Protein AF-A0A4E0RHE1-F1 (afdb_monomer_lite)

Structure (mmCIF, N/CA/C/O backbone):
data_AF-A0A4E0RHE1-F1
#
_entry.id   AF-A0A4E0RHE1-F1
#
loop_
_atom_site.group_PDB
_atom_site.id
_atom_site.type_symbol
_atom_site.label_atom_id
_atom_site.label_alt_id
_atom_site.label_comp_id
_atom_site.label_asym_id
_atom_site.label_entity_id
_atom_site.label_seq_id
_atom_site.pdbx_PDB_ins_code
_atom_site.Cartn_x
_atom_site.Cartn_y
_atom_site.Cartn_z
_atom_site.occupancy
_atom_site.B_iso_or_equiv
_atom_site.auth_seq_id
_atom_site.auth_comp_id
_atom_site.auth_asym_id
_atom_site.auth_atom_id
_atom_site.pdbx_PDB_model_num
ATOM 1 N N . MET A 1 1 ? 17.643 1.487 -19.514 1.00 51.91 1 MET A N 1
ATOM 2 C CA . MET A 1 1 ? 16.374 1.274 -20.250 1.00 51.91 1 MET A CA 1
ATOM 3 C C . MET A 1 1 ? 15.171 1.160 -19.308 1.00 51.91 1 MET A C 1
ATOM 5 O O . MET A 1 1 ? 14.133 1.689 -19.663 1.00 51.91 1 MET A O 1
ATOM 9 N N . SER A 1 2 ? 15.321 0.620 -18.090 1.00 62.50 2 SER A N 1
ATOM 10 C CA . SER A 1 2 ? 14.235 0.462 -17.097 1.00 62.50 2 SER A CA 1
ATOM 11 C C . SER A 1 2 ? 13.562 1.754 -16.595 1.00 62.50 2 SER A C 1
ATOM 13 O O . SER A 1 2 ? 12.402 1.721 -16.200 1.00 62.50 2 SER A O 1
ATOM 15 N N . GLY A 1 3 ? 14.263 2.896 -16.598 1.00 70.69 3 GLY A N 1
ATOM 16 C CA . GLY A 1 3 ? 13.738 4.149 -16.034 1.00 70.69 3 GLY A CA 1
ATOM 17 C C . GLY A 1 3 ? 12.527 4.731 -16.777 1.00 70.69 3 GLY A C 1
ATOM 18 O O . GLY A 1 3 ? 11.593 5.199 -16.135 1.00 70.69 3 GLY A O 1
ATOM 19 N N . PHE A 1 4 ? 12.512 4.666 -18.114 1.00 84.69 4 PHE A N 1
ATOM 20 C CA . PHE A 1 4 ? 11.391 5.178 -18.916 1.00 84.69 4 PHE A CA 1
ATOM 21 C C . PHE A 1 4 ? 10.159 4.271 -18.825 1.00 84.69 4 PHE A C 1
ATOM 23 O O . PHE A 1 4 ? 9.050 4.764 -18.669 1.00 84.69 4 PHE A O 1
ATOM 30 N N . GLU A 1 5 ? 10.355 2.950 -18.807 1.00 91.56 5 GLU A N 1
ATOM 31 C CA . GLU A 1 5 ? 9.254 1.989 -18.669 1.00 91.56 5 GLU A CA 1
ATOM 32 C C . GLU A 1 5 ? 8.533 2.133 -17.322 1.00 91.56 5 GLU A C 1
ATOM 34 O O . GLU A 1 5 ? 7.310 2.025 -17.249 1.00 91.56 5 GLU A O 1
ATOM 39 N N . PHE A 1 6 ? 9.271 2.418 -16.245 1.00 93.69 6 PHE A N 1
ATOM 40 C CA . PHE A 1 6 ? 8.656 2.677 -14.945 1.00 93.69 6 PHE A CA 1
ATOM 41 C C . PHE A 1 6 ? 7.797 3.949 -14.964 1.00 93.69 6 PHE A C 1
ATOM 43 O O . PHE A 1 6 ? 6.694 3.955 -14.417 1.00 93.69 6 PHE A O 1
ATOM 50 N N . ILE A 1 7 ? 8.271 5.012 -15.622 1.00 93.81 7 ILE A N 1
ATOM 51 C CA . ILE A 1 7 ? 7.505 6.255 -15.791 1.00 93.81 7 ILE A CA 1
ATOM 52 C C . ILE A 1 7 ? 6.220 5.986 -16.583 1.00 93.81 7 ILE A C 1
ATOM 54 O O . ILE A 1 7 ? 5.151 6.412 -16.149 1.00 93.81 7 ILE A O 1
ATOM 58 N N . ASP A 1 8 ? 6.292 5.225 -17.678 1.00 94.75 8 ASP A N 1
ATOM 59 C CA . ASP A 1 8 ? 5.118 4.851 -18.478 1.00 94.75 8 ASP A CA 1
ATOM 60 C C . ASP A 1 8 ? 4.094 4.060 -17.648 1.00 94.75 8 ASP A C 1
ATOM 62 O O . ASP A 1 8 ? 2.887 4.318 -17.705 1.00 94.75 8 ASP A O 1
ATOM 66 N N . ALA A 1 9 ? 4.566 3.114 -16.829 1.00 96.81 9 ALA A N 1
ATOM 67 C CA . ALA A 1 9 ? 3.713 2.359 -15.917 1.00 96.81 9 ALA A CA 1
ATOM 68 C C . ALA A 1 9 ? 3.046 3.264 -14.872 1.00 96.81 9 ALA A C 1
ATOM 70 O O . ALA A 1 9 ? 1.848 3.131 -14.611 1.00 96.81 9 ALA A O 1
ATOM 71 N N . PHE A 1 10 ? 3.802 4.196 -14.290 1.00 95.50 10 PHE A N 1
ATOM 72 C CA . PHE A 1 10 ? 3.289 5.132 -13.296 1.00 95.50 10 PHE A CA 1
ATOM 73 C C . PHE A 1 10 ? 2.240 6.077 -13.891 1.00 95.50 10 PHE A C 1
ATOM 75 O O . PHE A 1 10 ? 1.174 6.258 -13.306 1.00 95.50 10 PHE A O 1
ATOM 82 N N . GLN A 1 11 ? 2.476 6.610 -15.091 1.00 96.44 11 GLN A N 1
ATOM 83 C CA . GLN A 1 11 ? 1.497 7.432 -15.805 1.00 96.44 11 GLN A CA 1
ATOM 84 C C . GLN A 1 11 ? 0.216 6.650 -16.114 1.00 96.44 11 GLN A C 1
ATOM 86 O O . GLN A 1 11 ? -0.886 7.144 -15.872 1.00 96.44 11 GLN A O 1
ATOM 91 N N . ALA A 1 12 ? 0.339 5.407 -16.588 1.00 97.44 12 ALA A N 1
ATOM 92 C CA . ALA A 1 12 ? -0.814 4.542 -16.817 1.00 97.44 12 ALA A CA 1
ATOM 93 C C . ALA A 1 12 ? -1.602 4.282 -15.521 1.00 97.44 12 ALA A C 1
ATOM 95 O O . ALA A 1 12 ? -2.833 4.308 -15.547 1.00 97.44 12 ALA A O 1
ATOM 96 N N . TYR A 1 13 ? -0.919 4.088 -14.388 1.00 97.19 13 TYR A N 1
ATOM 97 C CA . TYR A 1 13 ? -1.545 3.973 -13.068 1.00 97.19 13 TYR A CA 1
ATOM 98 C C . TYR A 1 13 ? -2.319 5.242 -12.681 1.00 97.19 13 TYR A C 1
ATOM 100 O O . TYR A 1 13 ? -3.486 5.134 -12.302 1.00 97.19 13 TYR A O 1
ATOM 108 N N . LEU A 1 14 ? -1.721 6.429 -12.831 1.00 95.19 14 LEU A N 1
ATOM 109 C CA . LEU A 1 14 ? -2.376 7.707 -12.516 1.00 95.19 14 LEU A CA 1
ATOM 110 C C . LEU A 1 14 ? -3.637 7.947 -13.358 1.00 95.19 14 LEU A C 1
ATOM 112 O O . LEU A 1 14 ? -4.612 8.509 -12.865 1.00 95.19 14 LEU A O 1
ATOM 116 N N . LEU A 1 15 ? -3.645 7.481 -14.609 1.00 96.88 15 LEU A N 1
ATOM 117 C CA . LEU A 1 15 ? -4.798 7.561 -15.513 1.00 96.88 15 LEU A CA 1
ATOM 118 C C . LEU A 1 15 ? -5.846 6.456 -15.278 1.00 96.88 15 LEU A C 1
ATOM 120 O O . LEU A 1 15 ? -6.823 6.367 -16.020 1.00 96.88 15 LEU A O 1
ATOM 124 N N . GLY A 1 16 ? -5.648 5.581 -14.289 1.00 96.06 16 GLY A N 1
ATOM 125 C CA . GLY A 1 16 ? -6.543 4.456 -14.008 1.00 96.06 16 GLY A CA 1
ATOM 126 C C . GLY A 1 16 ? -6.416 3.285 -14.990 1.00 96.06 16 GLY A C 1
ATOM 127 O O . GLY A 1 16 ? -7.179 2.321 -14.913 1.00 96.06 16 GLY A O 1
ATOM 128 N N . ASN A 1 17 ? -5.439 3.313 -15.902 1.00 97.69 17 ASN A N 1
ATOM 129 C CA . ASN A 1 17 ? -5.165 2.223 -16.837 1.00 97.69 17 ASN A CA 1
ATOM 130 C C . ASN A 1 17 ? -4.301 1.128 -16.190 1.00 97.69 17 ASN A C 1
ATOM 132 O O . ASN A 1 17 ? -3.169 0.843 -16.589 1.00 97.69 17 ASN A O 1
ATOM 136 N N . PHE A 1 18 ? -4.866 0.494 -15.168 1.00 97.75 18 PHE A N 1
ATOM 137 C CA . PHE A 1 18 ? -4.178 -0.460 -14.303 1.00 97.75 18 PHE A CA 1
ATOM 138 C C . PHE A 1 18 ? -3.648 -1.698 -15.034 1.00 97.75 18 PHE A C 1
ATOM 140 O O . PHE A 1 18 ? -2.562 -2.179 -14.728 1.00 97.75 18 PHE A O 1
ATOM 147 N N . GLN A 1 19 ? -4.400 -2.223 -16.005 1.00 96.69 19 GLN A N 1
ATOM 148 C CA . GLN A 1 19 ? -3.985 -3.422 -16.741 1.00 96.69 19 GLN A CA 1
ATOM 149 C C . GLN A 1 19 ? -2.779 -3.143 -17.639 1.00 96.69 19 GLN A C 1
ATOM 151 O O . GLN A 1 19 ? -1.870 -3.967 -17.720 1.00 96.69 19 GLN A O 1
ATOM 156 N N . SER A 1 20 ? -2.742 -1.977 -18.287 1.00 96.69 20 SER A N 1
ATOM 157 C CA . SER A 1 20 ? -1.564 -1.557 -19.047 1.00 96.69 20 SER A CA 1
ATOM 158 C C . SER A 1 20 ? -0.372 -1.304 -18.132 1.00 96.69 20 SER A C 1
ATOM 160 O O . SER A 1 20 ? 0.716 -1.779 -18.441 1.00 96.69 20 SER A O 1
ATOM 162 N N . ALA A 1 21 ? -0.577 -0.640 -16.989 1.00 97.75 21 ALA A N 1
ATOM 163 C CA . ALA A 1 21 ? 0.485 -0.403 -16.012 1.00 97.75 21 ALA A CA 1
ATOM 164 C C . ALA A 1 21 ? 1.141 -1.718 -15.554 1.00 97.75 21 ALA A C 1
ATOM 166 O O . ALA A 1 21 ? 2.355 -1.867 -15.669 1.00 97.75 21 ALA A O 1
ATOM 167 N N . LEU A 1 22 ? 0.345 -2.716 -15.145 1.00 97.62 22 LEU A N 1
ATOM 168 C CA . LEU A 1 22 ? 0.854 -4.033 -14.734 1.00 97.62 22 LEU A CA 1
ATOM 169 C C . LEU A 1 22 ? 1.639 -4.732 -15.848 1.00 97.62 22 LEU A C 1
ATOM 171 O O . LEU A 1 22 ? 2.713 -5.270 -15.596 1.00 97.62 22 LEU A O 1
ATOM 175 N N . LYS A 1 23 ? 1.141 -4.695 -17.092 1.00 96.94 23 LYS A N 1
ATOM 176 C CA . LYS A 1 23 ? 1.855 -5.274 -18.241 1.00 96.94 23 LYS A CA 1
ATOM 177 C C . LYS A 1 23 ? 3.211 -4.616 -18.464 1.00 96.94 23 LYS A C 1
ATOM 179 O O . LYS A 1 23 ? 4.161 -5.302 -18.827 1.00 96.94 23 LYS A O 1
ATOM 184 N N . VAL A 1 24 ? 3.307 -3.298 -18.287 1.00 96.25 24 VAL A N 1
ATOM 185 C CA . VAL A 1 24 ? 4.586 -2.592 -18.395 1.00 96.25 24 VAL A CA 1
ATOM 186 C C . VAL A 1 24 ? 5.516 -3.041 -17.269 1.00 96.25 24 VAL A C 1
ATOM 188 O O . VAL A 1 24 ? 6.614 -3.496 -17.571 1.00 96.25 24 VAL A O 1
ATOM 191 N N . LEU A 1 25 ? 5.056 -3.030 -16.014 1.00 96.31 25 LEU A N 1
ATOM 192 C CA . LEU A 1 25 ? 5.854 -3.435 -14.848 1.00 96.31 25 LEU A CA 1
ATOM 193 C C . LEU A 1 25 ? 6.405 -4.860 -14.962 1.00 96.31 25 LEU A C 1
ATOM 195 O O . LEU A 1 25 ? 7.591 -5.075 -14.740 1.00 96.31 25 LEU A O 1
ATOM 199 N N . GLN A 1 26 ? 5.586 -5.818 -15.400 1.00 93.88 26 GLN A N 1
ATOM 200 C CA . GLN A 1 26 ? 5.990 -7.220 -15.575 1.00 93.88 26 GLN A CA 1
ATOM 201 C C . GLN A 1 26 ? 7.084 -7.426 -16.637 1.00 93.88 26 GLN A C 1
ATOM 203 O O . GLN A 1 26 ? 7.766 -8.456 -16.632 1.00 93.88 26 GLN A O 1
ATOM 208 N N . ARG A 1 27 ? 7.250 -6.478 -17.570 1.00 93.12 27 ARG A N 1
ATOM 209 C CA . ARG A 1 27 ? 8.309 -6.522 -18.589 1.00 93.12 27 ARG A CA 1
ATOM 210 C C . ARG A 1 27 ? 9.632 -5.965 -18.084 1.00 93.12 27 ARG A C 1
ATOM 212 O O . ARG A 1 27 ? 10.671 -6.367 -18.607 1.00 93.12 27 ARG A O 1
ATOM 219 N N . ILE A 1 28 ? 9.610 -5.096 -17.074 1.00 92.25 28 ILE A N 1
ATOM 220 C CA . ILE A 1 28 ? 10.827 -4.499 -16.531 1.00 92.25 28 ILE A CA 1
ATOM 221 C C . ILE A 1 28 ? 11.620 -5.597 -15.819 1.00 92.25 28 ILE A C 1
ATOM 223 O O . ILE A 1 28 ? 11.200 -6.154 -14.807 1.00 92.25 28 ILE A O 1
ATOM 227 N N . ARG A 1 29 ? 12.796 -5.919 -16.357 1.00 88.06 29 ARG A N 1
ATOM 228 C CA . ARG A 1 29 ? 13.764 -6.815 -15.719 1.00 88.06 29 ARG A CA 1
ATOM 229 C C . ARG A 1 29 ? 14.921 -5.973 -15.207 1.00 88.06 29 ARG A C 1
ATOM 231 O O . ARG A 1 29 ? 15.624 -5.349 -15.996 1.00 88.06 29 ARG A O 1
ATOM 238 N N . SER A 1 30 ? 15.111 -5.952 -13.891 1.00 86.25 30 SER A N 1
ATOM 239 C CA . SER A 1 30 ? 16.230 -5.260 -13.253 1.00 86.25 30 SER A CA 1
ATOM 240 C C . SER A 1 30 ? 16.915 -6.183 -12.246 1.00 86.25 30 SER A C 1
ATOM 242 O O . SER A 1 30 ? 16.213 -6.828 -11.464 1.00 86.25 30 SER A O 1
ATOM 244 N N . PRO A 1 31 ? 18.256 -6.270 -12.241 1.00 85.19 31 PRO A N 1
ATOM 245 C CA . PRO A 1 31 ? 18.993 -6.958 -11.185 1.00 85.19 31 PRO A CA 1
ATOM 246 C C . PRO A 1 31 ? 19.089 -6.122 -9.897 1.00 85.19 31 PRO A C 1
ATOM 248 O O . PRO A 1 31 ? 19.445 -6.667 -8.861 1.00 85.19 31 PRO A O 1
ATOM 251 N N . ASP A 1 32 ? 18.782 -4.822 -9.956 1.00 91.56 32 ASP A N 1
ATOM 252 C CA . ASP A 1 32 ? 18.845 -3.905 -8.817 1.00 91.56 32 ASP A CA 1
ATOM 253 C C . ASP A 1 32 ? 17.620 -4.055 -7.901 1.00 91.56 32 ASP A C 1
ATOM 255 O O . ASP A 1 32 ? 16.481 -3.853 -8.333 1.00 91.56 32 ASP A O 1
ATOM 259 N N . GLU A 1 33 ? 17.870 -4.378 -6.631 1.00 91.75 33 GLU A N 1
ATOM 260 C CA . GLU A 1 33 ? 16.835 -4.600 -5.614 1.00 91.75 33 GLU A CA 1
ATOM 261 C C . GLU A 1 33 ? 15.999 -3.342 -5.345 1.00 91.75 33 GLU A C 1
ATOM 263 O O . GLU A 1 33 ? 14.785 -3.439 -5.191 1.00 91.75 33 GLU A O 1
ATOM 268 N N . ASN A 1 34 ? 16.594 -2.145 -5.402 1.00 90.94 34 ASN A N 1
ATOM 269 C CA . ASN A 1 34 ? 15.844 -0.897 -5.221 1.00 90.94 34 ASN A CA 1
ATOM 270 C C . ASN A 1 34 ? 14.813 -0.682 -6.339 1.00 90.94 34 ASN A C 1
ATOM 272 O O . ASN A 1 34 ? 13.702 -0.205 -6.107 1.00 90.94 34 ASN A O 1
ATOM 276 N N . THR A 1 35 ? 15.168 -1.036 -7.573 1.00 91.06 35 THR A N 1
ATOM 277 C CA . THR A 1 35 ? 14.256 -0.980 -8.718 1.00 91.06 35 THR A CA 1
ATOM 278 C C . THR A 1 35 ? 13.135 -2.005 -8.580 1.00 91.06 35 THR A C 1
ATOM 280 O O . THR A 1 35 ? 11.984 -1.663 -8.841 1.00 91.06 35 THR A O 1
ATOM 283 N N . LYS A 1 36 ? 13.442 -3.238 -8.153 1.00 92.94 36 LYS A N 1
ATOM 284 C CA . LYS A 1 36 ? 12.418 -4.265 -7.889 1.00 92.94 36 LYS A CA 1
ATOM 285 C C . LYS A 1 36 ? 11.449 -3.809 -6.807 1.00 92.94 36 LYS A C 1
ATOM 287 O O . LYS A 1 36 ? 10.247 -3.823 -7.030 1.00 92.94 36 LYS A O 1
ATOM 292 N N . PHE A 1 37 ? 11.976 -3.267 -5.716 1.00 93.75 37 PHE A N 1
ATOM 293 C CA . PHE A 1 37 ? 11.172 -2.721 -4.634 1.00 93.75 37 PHE A CA 1
ATOM 294 C C . PHE A 1 37 ? 10.199 -1.632 -5.119 1.00 93.75 37 PHE A C 1
ATOM 296 O O . PHE A 1 37 ? 9.007 -1.682 -4.822 1.00 93.75 37 PHE A O 1
ATOM 303 N N . LYS A 1 38 ? 10.657 -0.686 -5.952 1.00 93.25 38 LYS A N 1
ATOM 304 C CA . LYS A 1 38 ? 9.775 0.330 -6.560 1.00 93.25 38 LYS A CA 1
ATOM 305 C C . LYS A 1 38 ? 8.683 -0.283 -7.443 1.00 93.25 38 LYS A C 1
ATOM 307 O O . LYS A 1 38 ? 7.552 0.208 -7.444 1.00 93.25 38 LYS A O 1
ATOM 312 N N . ILE A 1 39 ? 9.016 -1.327 -8.206 1.00 95.56 39 ILE A N 1
ATOM 313 C CA . ILE A 1 39 ? 8.061 -2.069 -9.042 1.00 95.56 39 ILE A CA 1
ATOM 314 C C . ILE A 1 39 ? 7.003 -2.749 -8.169 1.00 95.56 39 ILE A C 1
ATOM 316 O O . ILE A 1 39 ? 5.814 -2.633 -8.472 1.00 95.56 39 ILE A O 1
ATOM 320 N N . ASP A 1 40 ? 7.413 -3.397 -7.082 1.00 96.06 40 ASP A N 1
ATOM 321 C CA . ASP A 1 40 ? 6.517 -4.093 -6.159 1.00 96.06 40 ASP A CA 1
ATOM 322 C C . ASP A 1 40 ? 5.569 -3.105 -5.476 1.00 96.06 40 ASP A C 1
ATOM 324 O O . ASP A 1 40 ? 4.350 -3.266 -5.539 1.00 96.06 40 ASP A O 1
ATOM 328 N N . VAL A 1 41 ? 6.101 -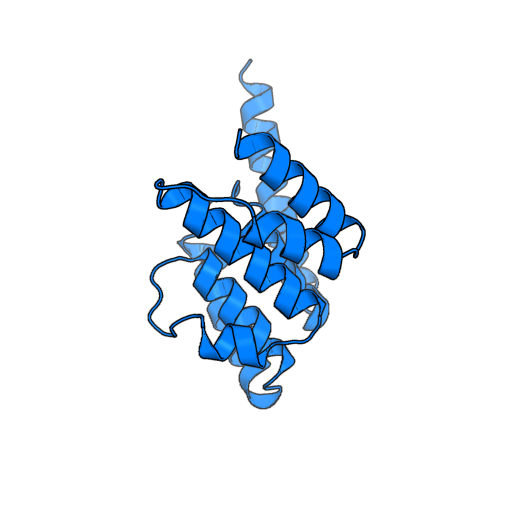2.002 -4.939 1.00 96.31 41 VAL A N 1
ATOM 329 C CA . VAL A 1 41 ? 5.303 -0.928 -4.327 1.00 96.31 41 VAL A CA 1
ATOM 330 C C . VAL A 1 41 ? 4.240 -0.406 -5.298 1.00 96.31 41 VAL A C 1
ATOM 332 O O . VAL A 1 41 ? 3.066 -0.305 -4.934 1.00 96.31 41 VAL A O 1
ATOM 335 N N . LEU A 1 42 ? 4.600 -0.106 -6.551 1.00 96.94 42 LEU A N 1
ATOM 336 C CA . LEU A 1 42 ? 3.622 0.359 -7.540 1.00 96.94 42 LEU A CA 1
ATOM 337 C C . LEU A 1 42 ? 2.616 -0.740 -7.927 1.00 96.94 42 LEU A C 1
ATOM 339 O O . LEU A 1 42 ? 1.430 -0.450 -8.098 1.00 96.94 42 LEU A O 1
ATOM 343 N N . THR A 1 43 ? 3.050 -1.996 -8.010 1.00 97.81 43 THR A N 1
ATOM 344 C CA . THR A 1 43 ? 2.184 -3.154 -8.285 1.00 97.81 43 THR A CA 1
ATOM 345 C C . THR A 1 43 ? 1.118 -3.316 -7.202 1.00 97.81 43 THR A C 1
ATOM 347 O O . THR A 1 43 ? -0.074 -3.404 -7.513 1.00 97.81 43 THR A O 1
ATOM 350 N N . TYR A 1 44 ? 1.502 -3.246 -5.927 1.00 98.19 44 TYR A N 1
ATOM 351 C CA . TYR A 1 44 ? 0.563 -3.322 -4.809 1.00 98.19 44 TYR A CA 1
ATOM 352 C C . TYR A 1 44 ? -0.402 -2.136 -4.775 1.00 98.19 44 TYR A C 1
ATOM 354 O O . TYR A 1 44 ? -1.598 -2.330 -4.549 1.00 98.19 44 TYR A O 1
ATOM 362 N N . ARG A 1 45 ? 0.054 -0.915 -5.092 1.00 97.31 45 ARG A N 1
ATOM 363 C CA . ARG A 1 45 ? -0.840 0.251 -5.249 1.00 97.31 45 ARG A CA 1
ATOM 364 C C . ARG A 1 45 ? -1.890 0.015 -6.331 1.00 97.31 45 ARG A C 1
ATOM 366 O O . ARG A 1 45 ? -3.062 0.334 -6.128 1.00 97.31 45 ARG A O 1
ATOM 373 N N . ILE A 1 46 ? -1.496 -0.581 -7.457 1.00 98.06 46 ILE A N 1
ATOM 374 C CA . ILE A 1 46 ? -2.432 -0.951 -8.521 1.00 98.06 46 ILE A CA 1
ATOM 375 C C . ILE A 1 46 ? -3.449 -1.985 -8.013 1.00 98.06 46 ILE A C 1
ATOM 377 O O . ILE A 1 46 ? -4.645 -1.833 -8.267 1.00 98.06 46 ILE A O 1
ATOM 381 N N . TYR A 1 47 ? -3.024 -3.006 -7.267 1.00 98.31 47 TYR A N 1
ATOM 382 C CA . TYR A 1 47 ? -3.950 -3.988 -6.692 1.00 98.31 47 TYR A CA 1
ATOM 383 C C . TYR A 1 47 ? -4.937 -3.365 -5.702 1.00 98.31 47 TYR A C 1
ATOM 385 O O . TYR A 1 47 ? -6.133 -3.659 -5.786 1.00 98.31 47 TYR A O 1
ATOM 393 N N . ILE A 1 48 ? -4.491 -2.449 -4.839 1.00 97.38 48 ILE A N 1
ATOM 394 C CA . ILE A 1 48 ? -5.376 -1.676 -3.952 1.00 97.38 48 ILE A CA 1
ATOM 395 C C . ILE A 1 48 ? -6.396 -0.880 -4.771 1.00 97.38 48 ILE A C 1
ATOM 397 O O . ILE A 1 48 ? -7.592 -0.943 -4.482 1.00 97.38 48 ILE A O 1
ATOM 401 N N . ALA A 1 49 ? -5.960 -0.184 -5.825 1.00 96.06 49 ALA A N 1
ATOM 402 C CA . ALA A 1 49 ? -6.849 0.591 -6.692 1.00 96.06 49 ALA A CA 1
ATOM 403 C C . ALA A 1 49 ? -7.886 -0.291 -7.418 1.00 96.06 49 ALA A C 1
ATOM 405 O O . ALA A 1 49 ? -9.026 0.119 -7.631 1.00 96.06 49 ALA A O 1
ATOM 406 N N . GLN A 1 50 ? -7.524 -1.539 -7.728 1.00 96.69 50 GLN A N 1
ATOM 407 C CA . GLN A 1 50 ? -8.425 -2.560 -8.271 1.00 96.69 50 GLN A CA 1
ATOM 408 C C . GLN A 1 50 ? -9.287 -3.267 -7.211 1.00 96.69 50 GLN A C 1
ATOM 410 O O . GLN A 1 50 ? -10.022 -4.193 -7.557 1.00 96.69 50 GLN A O 1
ATOM 415 N N . LYS A 1 51 ? -9.206 -2.869 -5.934 1.00 97.00 51 LYS A N 1
ATOM 416 C CA . LYS A 1 51 ? -9.860 -3.526 -4.787 1.00 97.00 51 LYS A CA 1
ATOM 417 C C . LYS A 1 51 ? -9.448 -4.990 -4.584 1.00 97.00 51 LYS A C 1
ATOM 419 O O . LYS A 1 51 ? -10.158 -5.763 -3.945 1.00 97.00 51 LYS A O 1
ATOM 424 N N . LYS A 1 52 ? -8.282 -5.382 -5.101 1.00 97.81 52 LYS A N 1
ATOM 425 C CA . LYS A 1 52 ? -7.686 -6.714 -4.933 1.00 97.81 52 LYS A CA 1
ATOM 426 C C . LYS A 1 52 ? -6.863 -6.777 -3.649 1.00 97.81 52 LYS A C 1
ATOM 428 O O . LYS A 1 52 ? -5.676 -7.082 -3.666 1.00 97.81 52 LYS A O 1
ATOM 433 N N . TYR A 1 53 ? -7.505 -6.465 -2.528 1.00 97.88 53 TYR A N 1
ATOM 434 C CA . TYR A 1 53 ? -6.833 -6.358 -1.234 1.00 97.88 53 TYR A CA 1
ATOM 435 C C . TYR A 1 53 ? -6.241 -7.688 -0.762 1.00 97.88 53 TYR A C 1
ATOM 437 O O . TYR A 1 53 ? -5.170 -7.679 -0.174 1.00 97.88 53 TYR A O 1
ATOM 445 N N . GLY A 1 54 ? -6.900 -8.817 -1.060 1.00 97.81 54 GLY A N 1
ATOM 446 C CA . GLY A 1 54 ? -6.410 -10.150 -0.691 1.00 97.81 54 GLY A CA 1
ATOM 447 C C . GLY A 1 54 ? -4.991 -10.413 -1.193 1.00 97.81 54 GLY A C 1
ATOM 448 O O . GLY A 1 54 ? -4.141 -10.778 -0.400 1.00 97.81 54 GLY A O 1
ATOM 449 N N . ILE A 1 55 ? -4.700 -10.070 -2.454 1.00 97.88 55 ILE A N 1
ATOM 450 C CA . ILE A 1 55 ? -3.360 -10.250 -3.041 1.00 97.88 55 ILE A CA 1
ATOM 451 C C . ILE A 1 55 ? -2.302 -9.477 -2.247 1.00 97.88 55 ILE A C 1
ATOM 453 O O . ILE A 1 55 ? -1.253 -10.013 -1.926 1.00 97.88 55 ILE A O 1
ATOM 457 N N . VAL A 1 56 ? -2.597 -8.230 -1.874 1.00 98.00 56 VAL A N 1
ATOM 458 C CA . VAL A 1 56 ? -1.672 -7.405 -1.080 1.00 98.00 56 VAL A CA 1
ATOM 459 C C . VAL A 1 56 ? -1.451 -8.012 0.306 1.00 98.00 56 VAL A C 1
ATOM 461 O O . VAL A 1 56 ? -0.333 -8.009 0.802 1.00 98.00 56 VAL A O 1
ATOM 464 N N . LEU A 1 57 ? -2.503 -8.538 0.937 1.00 97.88 57 LEU A N 1
ATOM 465 C CA . LEU A 1 57 ? -2.408 -9.160 2.260 1.00 97.88 57 LEU A CA 1
ATOM 466 C C . LEU A 1 57 ? -1.699 -10.521 2.237 1.00 97.88 57 LEU A C 1
ATOM 468 O O . LEU A 1 57 ? -1.130 -10.908 3.258 1.00 97.88 57 LEU A O 1
ATOM 472 N N . ASP A 1 58 ? -1.735 -11.220 1.108 1.00 97.94 58 ASP A N 1
ATOM 473 C CA . ASP A 1 58 ? -1.068 -12.506 0.921 1.00 97.94 58 ASP A CA 1
ATOM 474 C C . ASP A 1 58 ? 0.415 -12.324 0.550 1.00 97.94 58 ASP A C 1
ATOM 476 O O . ASP A 1 58 ? 1.266 -13.067 1.033 1.00 97.94 58 ASP A O 1
ATOM 480 N N . GLU A 1 59 ? 0.736 -11.331 -0.288 1.00 97.25 59 GLU A N 1
ATOM 481 C CA . GLU A 1 59 ? 2.092 -11.108 -0.815 1.00 97.25 59 GLU A CA 1
ATOM 482 C C . GLU A 1 59 ? 2.953 -10.195 0.073 1.00 97.25 59 GLU A C 1
ATOM 484 O O . GLU A 1 59 ? 4.173 -10.352 0.095 1.00 97.25 59 GLU A O 1
ATOM 489 N N . VAL A 1 60 ? 2.356 -9.257 0.822 1.00 97.38 60 VAL A N 1
ATOM 490 C CA . VAL A 1 60 ? 3.097 -8.354 1.719 1.00 97.38 60 VAL A CA 1
ATOM 491 C C . VAL A 1 60 ? 3.148 -8.932 3.139 1.00 97.38 60 VAL A C 1
ATOM 493 O O . VAL A 1 60 ? 2.096 -8.995 3.791 1.00 97.38 60 VAL A O 1
ATOM 496 N N . PRO A 1 61 ? 4.338 -9.289 3.666 1.00 95.00 61 PRO A N 1
ATOM 497 C CA . PRO A 1 61 ? 4.481 -9.831 5.016 1.00 95.00 61 PRO A CA 1
ATOM 498 C C . PRO A 1 61 ? 4.002 -8.862 6.101 1.00 95.00 61 PRO A C 1
ATOM 500 O O . PRO A 1 61 ? 4.066 -7.642 5.948 1.00 95.00 61 PRO A O 1
ATOM 503 N N . GLU A 1 62 ? 3.517 -9.404 7.216 1.00 93.06 62 GLU A N 1
ATOM 504 C CA . GLU A 1 62 ? 3.060 -8.601 8.358 1.00 93.06 62 GLU A CA 1
ATOM 505 C C . GLU A 1 62 ? 4.219 -7.964 9.132 1.00 93.06 62 GLU A C 1
ATOM 507 O O . GLU A 1 62 ? 4.089 -6.856 9.643 1.00 93.06 62 GLU A O 1
ATOM 512 N N . ASP A 1 63 ? 5.365 -8.633 9.149 1.00 93.31 63 ASP A N 1
ATOM 513 C CA . ASP A 1 63 ? 6.618 -8.243 9.791 1.00 93.31 63 ASP A CA 1
ATOM 514 C C . ASP A 1 63 ? 7.549 -7.449 8.857 1.00 93.31 63 ASP A C 1
ATOM 516 O O . ASP A 1 63 ? 8.753 -7.371 9.081 1.00 93.31 63 ASP A O 1
ATOM 520 N N . THR A 1 64 ? 7.009 -6.839 7.795 1.00 93.12 64 THR A N 1
ATOM 521 C CA . THR A 1 64 ? 7.807 -5.991 6.902 1.00 93.12 64 THR A CA 1
ATOM 522 C C . THR A 1 64 ? 8.378 -4.773 7.636 1.00 93.12 64 THR A C 1
ATOM 524 O O . THR A 1 64 ? 7.655 -3.980 8.247 1.00 93.12 64 THR A O 1
ATOM 527 N N . GLU A 1 65 ? 9.687 -4.573 7.492 1.00 91.25 65 GLU A N 1
ATOM 528 C CA . GLU A 1 65 ? 10.396 -3.398 8.012 1.00 91.25 65 GLU A CA 1
ATOM 529 C C . GLU A 1 65 ? 10.250 -2.167 7.100 1.00 91.25 65 GLU A C 1
ATOM 531 O O . GLU A 1 65 ? 10.443 -1.036 7.542 1.00 91.25 65 GLU A O 1
ATOM 536 N N . SER A 1 66 ? 9.865 -2.354 5.829 1.00 91.19 66 SER A N 1
ATOM 537 C CA . SER A 1 66 ? 9.563 -1.228 4.935 1.00 91.19 66 SER A CA 1
ATOM 538 C C . SER A 1 66 ? 8.275 -0.529 5.362 1.00 91.19 66 SER A C 1
ATOM 540 O O . SER A 1 66 ? 7.209 -1.150 5.444 1.00 91.19 66 SER A O 1
ATOM 542 N N . ILE A 1 67 ? 8.376 0.786 5.560 1.00 91.25 67 ILE A N 1
ATOM 543 C CA . ILE A 1 67 ? 7.248 1.661 5.885 1.00 91.25 67 ILE A CA 1
ATOM 544 C C . ILE A 1 67 ? 6.234 1.663 4.737 1.00 91.25 67 ILE A C 1
ATOM 546 O O . ILE A 1 67 ? 5.037 1.544 4.980 1.00 91.25 67 ILE A O 1
ATOM 550 N N . GLU A 1 68 ? 6.681 1.723 3.485 1.00 91.69 68 GLU A N 1
ATOM 551 C CA . GLU A 1 68 ? 5.814 1.738 2.306 1.00 91.69 68 GLU A CA 1
ATOM 552 C C . GLU A 1 68 ? 4.984 0.456 2.207 1.00 91.69 68 GLU A C 1
ATOM 554 O O . GLU A 1 68 ? 3.766 0.516 2.024 1.00 91.69 68 GLU A O 1
ATOM 559 N N . LEU A 1 69 ? 5.614 -0.709 2.388 1.00 95.06 69 LEU A N 1
ATOM 560 C CA . LEU A 1 69 ? 4.915 -1.996 2.400 1.00 95.06 69 LEU A CA 1
ATOM 561 C C . LEU A 1 69 ? 3.968 -2.118 3.601 1.00 95.06 69 LEU A C 1
ATOM 563 O O . LEU A 1 69 ? 2.831 -2.571 3.443 1.00 95.06 69 LEU A O 1
ATOM 567 N N . LYS A 1 70 ? 4.383 -1.645 4.782 1.00 95.00 70 LYS A N 1
ATOM 568 C CA . LYS A 1 70 ? 3.531 -1.605 5.979 1.00 95.00 70 LYS A CA 1
ATOM 569 C C . LYS A 1 70 ? 2.279 -0.756 5.741 1.00 95.00 70 LYS A C 1
ATOM 571 O O . LYS A 1 70 ? 1.167 -1.212 5.999 1.00 95.00 70 LYS A O 1
ATOM 576 N N . LEU A 1 71 ? 2.429 0.429 5.147 1.00 95.12 71 LEU A N 1
ATOM 577 C CA . LEU A 1 71 ? 1.320 1.321 4.798 1.00 95.12 71 LEU A CA 1
ATOM 578 C C . LEU A 1 71 ? 0.397 0.732 3.724 1.00 95.12 71 LEU A C 1
ATOM 580 O O . LEU A 1 71 ? -0.824 0.895 3.808 1.00 95.12 71 LEU A O 1
ATOM 584 N N . LEU A 1 72 ? 0.939 0.012 2.738 1.00 96.81 72 LEU A N 1
ATOM 585 C CA . LEU A 1 72 ? 0.140 -0.724 1.751 1.00 96.81 72 LEU A CA 1
ATOM 586 C C . LEU A 1 72 ? -0.720 -1.799 2.421 1.00 96.81 72 LEU A C 1
ATOM 588 O O . LEU A 1 72 ? -1.921 -1.891 2.143 1.00 96.81 72 LEU A O 1
ATOM 592 N N . ARG A 1 73 ? -0.136 -2.568 3.347 1.00 97.12 73 ARG A N 1
ATOM 593 C CA . ARG A 1 73 ? -0.847 -3.594 4.119 1.00 97.12 73 ARG A CA 1
ATOM 594 C C . ARG A 1 73 ? -1.916 -2.980 5.028 1.00 97.12 73 ARG A C 1
ATOM 596 O O . ARG A 1 73 ? -3.054 -3.446 4.996 1.00 97.12 73 ARG A O 1
ATOM 603 N N . ILE A 1 74 ? -1.608 -1.902 5.759 1.00 96.19 74 ILE A N 1
ATOM 604 C CA . ILE A 1 74 ? -2.580 -1.140 6.573 1.00 96.19 74 ILE A CA 1
ATOM 605 C C . ILE A 1 74 ? -3.744 -0.657 5.705 1.00 96.19 74 ILE A C 1
ATOM 607 O O . ILE A 1 74 ? -4.907 -0.852 6.061 1.00 96.19 74 ILE A O 1
ATOM 611 N N . THR A 1 75 ? -3.450 -0.089 4.533 1.00 96.75 75 THR A N 1
ATOM 612 C CA . THR A 1 75 ? -4.474 0.387 3.593 1.00 96.75 75 THR A CA 1
ATOM 613 C C . THR A 1 75 ? -5.382 -0.761 3.144 1.00 96.75 75 THR A C 1
ATOM 615 O O . THR A 1 75 ? -6.607 -0.632 3.166 1.00 96.75 75 THR A O 1
ATOM 618 N N . ALA A 1 76 ? -4.811 -1.914 2.784 1.00 97.69 76 ALA A N 1
ATOM 619 C CA . ALA A 1 76 ? -5.579 -3.095 2.401 1.00 97.69 76 ALA A CA 1
ATOM 620 C C . ALA A 1 76 ? -6.445 -3.633 3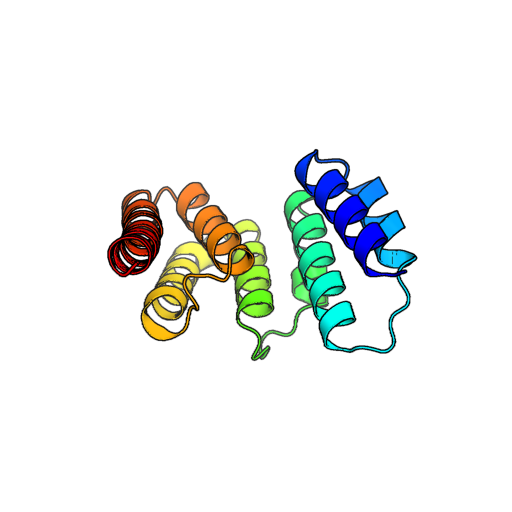.559 1.00 97.69 76 ALA A C 1
ATOM 622 O O . ALA A 1 76 ? -7.632 -3.903 3.356 1.00 97.69 76 ALA A O 1
ATOM 623 N N . LEU A 1 77 ? -5.896 -3.730 4.776 1.00 96.94 77 LEU A N 1
ATOM 624 C CA . LEU A 1 77 ? -6.624 -4.149 5.983 1.00 96.94 77 LEU A CA 1
ATOM 625 C C . LEU A 1 77 ? -7.768 -3.194 6.332 1.00 96.94 77 LEU A C 1
ATOM 627 O O . LEU A 1 77 ? -8.849 -3.638 6.716 1.00 96.94 77 LEU A O 1
ATOM 631 N N . PHE A 1 78 ? -7.562 -1.888 6.173 1.00 96.81 78 PHE A N 1
ATOM 632 C CA . PHE A 1 78 ? -8.575 -0.875 6.457 1.00 96.81 78 PHE A CA 1
ATOM 633 C C . PHE A 1 78 ? -9.829 -1.064 5.587 1.00 96.81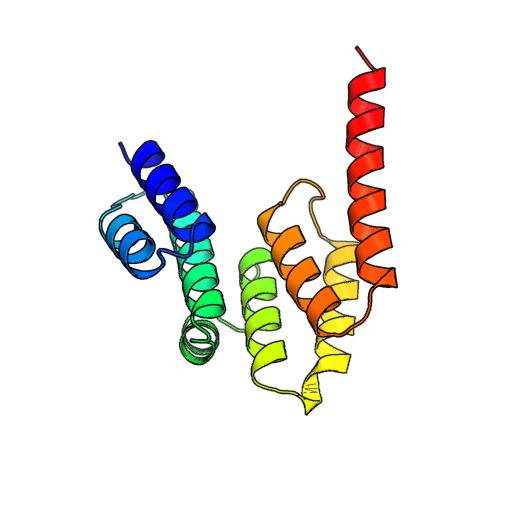 78 PHE A C 1
ATOM 635 O O . PHE A 1 78 ? -10.967 -0.931 6.064 1.00 96.81 78 PHE A O 1
ATOM 642 N N . PHE A 1 79 ? -9.636 -1.411 4.310 1.00 95.50 79 PHE A N 1
ATOM 643 C CA . PHE A 1 79 ? -10.740 -1.652 3.383 1.00 95.50 79 PHE A CA 1
ATOM 644 C C . PHE A 1 79 ? -11.417 -3.012 3.578 1.00 95.50 79 PHE A C 1
ATOM 646 O O . PHE A 1 79 ? -12.623 -3.104 3.345 1.00 95.50 79 PHE A O 1
ATOM 653 N N . THR A 1 80 ? -10.699 -4.043 4.033 1.00 96.62 80 THR A N 1
ATOM 654 C CA . THR A 1 80 ? -11.258 -5.397 4.208 1.00 96.62 80 THR A CA 1
ATOM 655 C C . THR A 1 80 ? -11.802 -5.678 5.603 1.00 96.62 80 THR A C 1
ATOM 657 O O . THR A 1 80 ? -12.641 -6.565 5.744 1.00 96.62 80 THR A O 1
ATOM 660 N N . ASN A 1 81 ? -11.368 -4.944 6.633 1.00 94.19 81 ASN A N 1
ATOM 661 C CA . ASN A 1 81 ? -11.671 -5.273 8.024 1.00 94.19 81 ASN A CA 1
ATOM 662 C C . ASN A 1 81 ? -12.242 -4.077 8.812 1.00 94.19 81 ASN A C 1
ATOM 664 O O . ASN A 1 81 ? -11.517 -3.403 9.551 1.00 94.19 81 ASN A O 1
ATOM 668 N N . PRO A 1 82 ? -13.558 -3.803 8.690 1.00 91.69 82 PRO A N 1
ATOM 669 C CA . PRO A 1 82 ? -14.200 -2.654 9.329 1.00 91.69 82 PRO A CA 1
ATOM 670 C C . PRO A 1 82 ? -14.011 -2.582 10.849 1.00 91.69 82 PRO A C 1
ATOM 672 O O . PRO A 1 82 ? -13.868 -1.489 11.389 1.00 91.69 82 PRO A O 1
ATOM 675 N N . SER A 1 83 ? -13.968 -3.728 11.537 1.00 93.19 83 SER A N 1
ATOM 676 C CA . SER A 1 83 ? -13.829 -3.793 12.999 1.00 93.19 83 SER A CA 1
ATOM 677 C C . SER A 1 83 ? -12.446 -3.375 13.502 1.00 93.19 83 SER A C 1
ATOM 679 O O . SER A 1 83 ? -12.313 -2.999 14.662 1.00 93.19 83 SER A O 1
ATOM 681 N N . LYS A 1 84 ? -11.419 -3.406 12.643 1.00 92.81 84 LYS A N 1
ATOM 682 C CA . LYS A 1 84 ? -10.043 -3.022 12.993 1.00 92.81 84 LYS A CA 1
ATOM 683 C C . LYS A 1 84 ? -9.692 -1.582 12.614 1.00 92.81 84 LYS A C 1
ATOM 685 O O . LYS A 1 84 ? -8.591 -1.140 12.921 1.00 92.81 84 LYS A O 1
ATOM 690 N N . ARG A 1 85 ? -10.598 -0.841 11.964 1.00 93.06 85 ARG A N 1
ATOM 691 C CA . ARG A 1 85 ? -10.299 0.485 11.394 1.00 93.06 85 ARG A CA 1
ATOM 692 C C . ARG A 1 85 ? -9.752 1.480 12.407 1.00 93.06 85 ARG A C 1
ATOM 694 O O . ARG A 1 85 ? -8.775 2.139 12.092 1.00 93.06 85 ARG A O 1
ATOM 701 N N . THR A 1 86 ? -10.340 1.561 13.599 1.00 92.19 86 THR A N 1
ATOM 702 C CA . THR A 1 86 ? -9.873 2.483 14.647 1.00 92.19 86 THR A CA 1
ATOM 703 C C . THR A 1 86 ? -8.417 2.213 15.013 1.00 92.19 86 THR A C 1
ATOM 705 O O . THR A 1 86 ? -7.593 3.112 14.920 1.00 92.19 86 THR A O 1
ATOM 708 N N . ARG A 1 87 ? -8.078 0.951 15.298 1.00 94.19 87 ARG A N 1
ATOM 709 C CA . ARG A 1 87 ? -6.705 0.541 15.619 1.00 94.19 87 ARG A CA 1
ATOM 710 C C . ARG A 1 87 ? -5.725 0.804 14.470 1.00 94.19 87 ARG A C 1
ATOM 712 O O . ARG A 1 87 ? -4.598 1.203 14.713 1.00 94.19 87 ARG A O 1
ATOM 719 N N . LEU A 1 88 ? -6.146 0.578 13.224 1.00 94.56 88 LEU A N 1
ATOM 720 C CA . LEU A 1 88 ? -5.306 0.832 12.046 1.00 94.56 88 LEU A CA 1
ATOM 721 C C . LEU A 1 88 ? -5.037 2.328 11.827 1.00 94.56 88 LEU A C 1
ATOM 723 O O . LEU A 1 88 ? -3.997 2.679 11.284 1.00 94.56 88 LE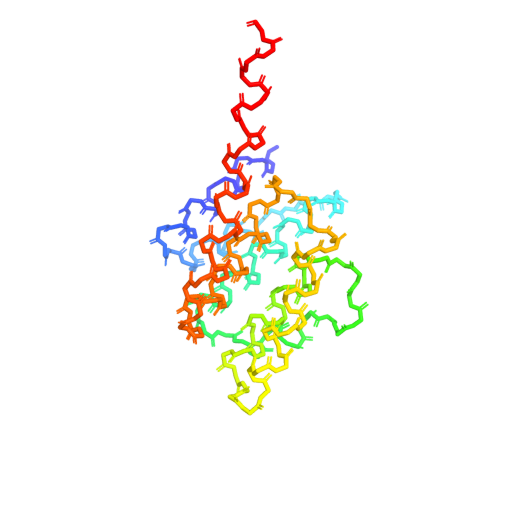U A O 1
ATOM 727 N N . ILE A 1 89 ? -5.969 3.201 12.221 1.00 92.31 89 ILE A N 1
ATOM 728 C CA . ILE A 1 89 ? -5.768 4.655 12.181 1.00 92.31 89 ILE A CA 1
ATOM 729 C C . ILE A 1 89 ? -4.779 5.079 13.270 1.00 92.31 89 ILE A C 1
ATOM 731 O O . ILE A 1 89 ? -3.896 5.874 12.981 1.00 92.31 89 ILE A O 1
ATOM 735 N N . GLU A 1 90 ? -4.885 4.522 14.478 1.00 91.31 90 GLU A N 1
ATOM 736 C CA . GLU A 1 90 ? -3.926 4.778 15.565 1.00 91.31 90 GLU A CA 1
ATOM 737 C C . GLU A 1 90 ? -2.508 4.336 15.170 1.00 91.31 90 GLU A C 1
ATOM 739 O O . GLU A 1 90 ? -1.561 5.105 15.285 1.00 91.31 90 GLU A O 1
ATOM 744 N N . GLU A 1 91 ? -2.369 3.134 14.603 1.00 91.62 91 GLU A N 1
ATOM 745 C CA . GLU A 1 91 ? -1.086 2.639 14.088 1.00 91.62 91 GLU A CA 1
ATOM 746 C C . GLU A 1 91 ? -0.529 3.533 12.969 1.00 91.62 91 GLU A C 1
ATOM 748 O O . GLU A 1 91 ? 0.673 3.792 12.903 1.00 91.62 91 GLU A O 1
ATOM 753 N N . LEU A 1 92 ? -1.403 4.041 12.095 1.00 91.06 92 LEU A N 1
ATOM 754 C CA . LEU A 1 92 ? -1.017 4.998 11.068 1.00 91.06 92 LEU A CA 1
ATOM 755 C C . LEU A 1 92 ? -0.531 6.319 11.685 1.00 91.06 92 LEU A C 1
ATOM 757 O O . LEU A 1 92 ? 0.503 6.826 11.263 1.00 91.06 92 LEU A O 1
ATOM 761 N N . ASP A 1 93 ? -1.224 6.857 12.691 1.00 88.94 93 ASP A N 1
ATOM 762 C CA . ASP A 1 93 ? -0.820 8.080 13.398 1.00 88.94 93 ASP A CA 1
ATOM 763 C C . ASP A 1 93 ? 0.570 7.930 14.053 1.00 88.94 93 ASP A C 1
ATOM 765 O O . ASP A 1 93 ? 1.403 8.841 13.970 1.00 88.94 93 ASP A O 1
ATOM 769 N N . ASP A 1 94 ? 0.869 6.762 14.626 1.00 89.00 94 ASP A N 1
ATOM 770 C CA . ASP A 1 94 ? 2.181 6.450 15.203 1.00 89.00 94 ASP A CA 1
ATOM 771 C C . ASP A 1 94 ? 3.290 6.450 14.135 1.00 89.00 94 ASP A C 1
ATOM 773 O O . ASP A 1 94 ? 4.339 7.079 14.312 1.00 89.00 94 ASP A O 1
ATOM 777 N N . ILE A 1 95 ? 3.048 5.819 12.978 1.00 87.56 95 ILE A N 1
ATOM 778 C CA . ILE A 1 95 ? 3.998 5.809 11.850 1.00 87.56 95 ILE A CA 1
ATOM 779 C C . ILE A 1 95 ? 4.275 7.239 11.369 1.00 87.56 95 ILE A C 1
ATOM 781 O O . ILE A 1 95 ? 5.437 7.626 11.178 1.00 87.56 95 ILE A O 1
ATOM 785 N N . MET A 1 96 ? 3.212 8.031 11.208 1.00 83.06 96 MET A N 1
ATOM 786 C CA . MET A 1 96 ? 3.270 9.394 10.677 1.00 83.06 96 MET A CA 1
ATOM 787 C C . MET A 1 96 ? 3.941 10.386 11.633 1.00 83.06 96 MET A C 1
ATOM 789 O O . MET A 1 96 ? 4.542 11.354 11.171 1.00 83.06 96 MET A O 1
ATOM 793 N N . SER A 1 97 ? 3.859 10.165 12.947 1.00 81.00 97 SER A N 1
ATOM 794 C CA . SER A 1 97 ? 4.452 11.055 13.953 1.00 81.00 97 SER A CA 1
ATOM 795 C C . SER A 1 97 ? 5.933 10.780 14.238 1.00 81.00 97 SER A C 1
ATOM 797 O O . SER A 1 97 ? 6.653 11.708 14.610 1.00 81.00 97 SER A O 1
ATOM 799 N N . GLY A 1 98 ? 6.402 9.539 14.066 1.00 69.88 98 GLY A N 1
ATOM 800 C CA . GLY A 1 98 ? 7.741 9.137 14.512 1.00 69.88 98 GLY A CA 1
ATOM 801 C C . GLY A 1 98 ? 8.778 8.865 13.421 1.00 69.88 98 GLY A C 1
ATOM 802 O O . GLY A 1 98 ? 9.969 9.033 13.674 1.00 69.88 98 GLY A O 1
ATOM 803 N N . THR A 1 99 ? 8.368 8.402 12.235 1.00 64.62 99 THR A N 1
ATOM 804 C CA . THR A 1 99 ? 9.298 7.680 11.331 1.00 64.62 99 THR A CA 1
ATOM 805 C C . THR A 1 99 ? 9.246 8.084 9.864 1.00 64.62 99 THR A C 1
ATOM 807 O O . THR A 1 99 ? 10.085 7.639 9.080 1.00 64.62 99 THR A O 1
ATOM 810 N N . LEU A 1 100 ? 8.291 8.926 9.470 1.00 71.69 100 LEU A N 1
ATOM 811 C CA . LEU A 1 100 ? 8.091 9.230 8.061 1.00 71.69 100 LEU A CA 1
ATOM 812 C C . LEU A 1 100 ? 9.076 10.283 7.542 1.00 71.69 100 LEU A C 1
ATOM 814 O O . LEU A 1 100 ? 9.170 11.383 8.087 1.00 71.69 100 LEU A O 1
ATOM 818 N N . ASN A 1 101 ? 9.734 9.985 6.420 1.00 75.12 101 ASN A N 1
ATOM 819 C CA . ASN A 1 101 ? 10.354 11.022 5.606 1.00 75.12 101 ASN A CA 1
ATOM 820 C C . ASN A 1 101 ? 9.239 11.893 4.985 1.00 75.12 101 ASN A C 1
ATOM 822 O O . ASN A 1 101 ? 8.433 11.364 4.216 1.00 75.12 101 ASN A O 1
ATOM 826 N N . PRO A 1 102 ? 9.177 13.210 5.262 1.00 69.75 102 PRO A N 1
ATOM 827 C CA . PRO A 1 102 ? 8.150 14.091 4.702 1.00 69.75 102 PRO A CA 1
ATOM 828 C C . PRO A 1 102 ? 8.217 14.232 3.173 1.00 69.75 102 PRO A C 1
ATOM 830 O O . PRO A 1 102 ? 7.296 14.791 2.584 1.00 69.75 102 PRO A O 1
ATOM 833 N N . GLU A 1 103 ? 9.280 13.743 2.530 1.00 75.56 103 GLU A N 1
ATOM 834 C CA . GLU A 1 103 ? 9.431 13.708 1.072 1.00 75.56 103 GLU A CA 1
ATOM 835 C C . GLU A 1 103 ? 8.969 12.381 0.440 1.00 75.56 103 GLU A C 1
ATOM 837 O O . GLU A 1 103 ? 8.919 12.275 -0.786 1.00 75.56 103 GLU A O 1
ATOM 842 N N . ASP A 1 104 ? 8.608 11.367 1.238 1.00 82.44 104 ASP A N 1
ATOM 843 C CA . ASP A 1 104 ? 8.069 10.111 0.710 1.00 82.44 104 ASP A CA 1
ATOM 844 C C . ASP A 1 104 ? 6.605 10.284 0.284 1.00 82.44 104 ASP A C 1
ATOM 846 O O . ASP A 1 104 ? 5.649 10.033 1.025 1.00 82.44 104 ASP A O 1
ATOM 850 N N . GLU A 1 105 ? 6.435 10.708 -0.965 1.00 85.06 105 GLU A N 1
ATOM 851 C CA . GLU A 1 105 ? 5.131 10.894 -1.594 1.00 85.06 105 GLU A CA 1
ATOM 852 C C . GLU A 1 105 ? 4.264 9.627 -1.539 1.00 85.06 105 GLU A C 1
ATOM 854 O O . GLU A 1 105 ? 3.045 9.717 -1.373 1.00 85.06 105 GLU A O 1
ATOM 859 N N . THR A 1 106 ? 4.858 8.433 -1.655 1.00 87.00 106 THR A N 1
ATOM 860 C CA . THR A 1 106 ? 4.077 7.190 -1.664 1.00 87.00 106 THR A CA 1
ATOM 861 C C . THR A 1 106 ? 3.442 6.956 -0.306 1.00 87.00 106 THR A C 1
ATOM 863 O O . THR A 1 106 ? 2.234 6.707 -0.232 1.00 87.00 106 THR A O 1
ATOM 866 N N . ALA A 1 107 ? 4.229 7.086 0.759 1.00 87.19 107 ALA A N 1
ATOM 867 C CA . ALA A 1 107 ? 3.729 6.957 2.114 1.00 87.19 107 ALA A CA 1
ATOM 868 C C . ALA A 1 107 ? 2.657 8.009 2.435 1.00 87.19 107 ALA A C 1
ATOM 870 O O . ALA A 1 107 ? 1.583 7.663 2.935 1.00 87.19 107 ALA A O 1
ATOM 871 N N . LEU A 1 108 ? 2.890 9.271 2.056 1.00 87.69 108 LEU A N 1
ATOM 872 C CA . LEU A 1 108 ? 1.925 10.358 2.243 1.00 87.69 108 LEU A CA 1
ATOM 873 C C . LEU A 1 108 ? 0.590 10.081 1.538 1.00 87.69 108 LEU A C 1
ATOM 875 O O . LEU A 1 108 ? -0.475 10.277 2.126 1.00 87.69 108 LEU A O 1
ATOM 879 N N . VAL A 1 109 ? 0.622 9.603 0.291 1.00 89.50 109 VAL A N 1
ATOM 880 C CA . VAL A 1 109 ? -0.591 9.292 -0.484 1.00 89.50 109 VAL A CA 1
ATOM 881 C C . VAL A 1 109 ? -1.358 8.110 0.116 1.00 89.50 109 VAL A C 1
ATOM 883 O O . V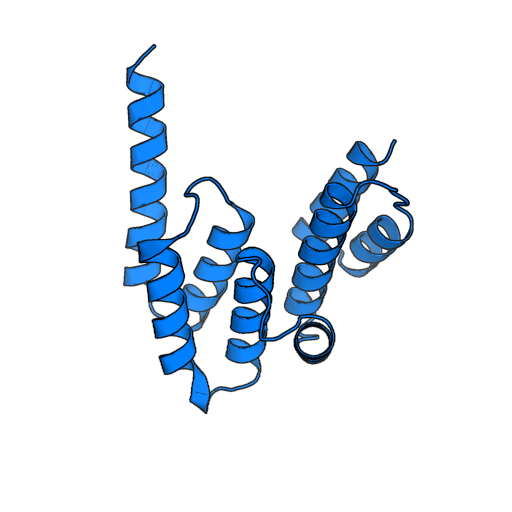AL A 1 109 ? -2.593 8.130 0.141 1.00 89.50 109 VAL A O 1
ATOM 886 N N . LEU A 1 110 ? -0.668 7.088 0.624 1.00 92.19 110 LEU A N 1
ATOM 887 C CA . LEU A 1 110 ? -1.312 5.947 1.283 1.00 92.19 110 LEU A CA 1
ATOM 888 C C . LEU A 1 110 ? -1.973 6.361 2.600 1.00 92.19 110 LEU A C 1
ATOM 890 O O . LEU A 1 110 ? -3.158 6.086 2.801 1.00 92.19 110 LEU A O 1
ATOM 894 N N . ALA A 1 111 ? -1.257 7.110 3.440 1.00 90.31 111 ALA A N 1
ATOM 895 C CA . ALA A 1 111 ? -1.799 7.646 4.683 1.00 90.31 111 ALA A CA 1
ATOM 896 C C . ALA A 1 111 ? -3.025 8.535 4.418 1.00 90.31 111 ALA A C 1
ATOM 898 O O . ALA A 1 111 ? -4.095 8.341 4.999 1.00 90.31 111 ALA A O 1
ATOM 899 N N . ALA A 1 112 ? -2.913 9.453 3.452 1.00 89.06 112 ALA A N 1
ATOM 900 C CA . ALA A 1 112 ? -4.015 10.294 2.996 1.00 89.06 112 ALA A CA 1
ATOM 901 C C . ALA A 1 112 ? -5.244 9.481 2.585 1.00 89.06 112 ALA A C 1
ATOM 903 O O . ALA A 1 112 ? -6.370 9.825 2.948 1.00 89.06 112 ALA A O 1
ATOM 904 N N . THR A 1 113 ? -5.029 8.398 1.835 1.00 91.31 113 THR A N 1
ATOM 905 C CA . THR A 1 113 ? -6.103 7.519 1.367 1.00 91.31 113 THR A CA 1
ATOM 906 C C . THR A 1 113 ? -6.879 6.947 2.548 1.00 91.31 113 THR A C 1
ATOM 908 O O . THR A 1 113 ? -8.111 6.990 2.539 1.00 91.31 113 THR A O 1
ATOM 911 N N . VAL A 1 114 ? -6.191 6.473 3.588 1.00 92.75 114 VAL A N 1
ATOM 912 C CA . VAL A 1 114 ? -6.836 5.948 4.798 1.00 92.75 114 VAL A CA 1
ATOM 913 C C . VAL A 1 114 ? -7.594 7.052 5.540 1.00 92.75 114 VAL A C 1
ATOM 915 O O . VAL A 1 114 ? -8.794 6.898 5.769 1.00 92.75 114 VAL A O 1
ATOM 918 N N . TYR A 1 115 ? -6.966 8.194 5.841 1.00 91.00 115 TYR A N 1
ATOM 919 C CA . TYR A 1 115 ? -7.620 9.278 6.591 1.00 91.00 115 TYR A CA 1
ATOM 920 C C . TYR A 1 115 ? -8.869 9.828 5.899 1.00 91.00 115 TYR A C 1
ATOM 922 O O . TYR A 1 115 ? -9.899 10.044 6.545 1.00 91.00 115 TYR A O 1
ATOM 930 N N . LEU A 1 116 ? -8.806 10.027 4.579 1.00 89.56 116 LEU A N 1
ATOM 931 C CA . LEU A 1 116 ? -9.939 10.521 3.800 1.00 89.56 116 LEU A CA 1
ATOM 932 C C . LEU A 1 116 ? -11.102 9.525 3.808 1.00 89.56 116 LEU A C 1
ATOM 934 O O . LEU A 1 116 ? -12.252 9.939 3.959 1.00 89.56 116 LEU A O 1
ATOM 938 N N . ASN A 1 117 ? -10.817 8.225 3.704 1.00 90.38 117 ASN A N 1
ATOM 939 C CA . ASN A 1 117 ? -11.848 7.186 3.757 1.00 90.38 117 ASN A CA 1
ATOM 940 C C . ASN A 1 117 ? -12.368 6.926 5.181 1.00 90.38 117 ASN A C 1
ATOM 942 O O . ASN A 1 117 ? -13.500 6.475 5.342 1.00 90.38 117 ASN A O 1
ATOM 946 N N . ALA A 1 118 ? -11.578 7.227 6.212 1.00 88.31 118 ALA A N 1
ATOM 947 C CA . ALA A 1 118 ? -12.001 7.179 7.608 1.00 88.31 118 ALA A CA 1
ATOM 948 C C . ALA A 1 118 ? -12.864 8.384 8.023 1.00 88.31 118 ALA A C 1
ATOM 950 O O . ALA A 1 118 ? -13.488 8.356 9.080 1.00 88.31 118 ALA A O 1
ATOM 951 N N . GLY A 1 119 ? -12.905 9.449 7.212 1.00 84.69 119 GLY A N 1
ATOM 952 C CA . GLY A 1 119 ? -13.595 10.697 7.548 1.00 84.69 119 GLY A CA 1
ATOM 953 C C . GLY A 1 119 ? -12.828 11.590 8.531 1.00 84.69 119 GLY A C 1
ATOM 954 O O . GLY A 1 119 ? -13.354 12.614 8.967 1.00 84.69 119 GLY A O 1
ATOM 955 N N . VAL A 1 120 ? -11.573 11.258 8.846 1.00 76.56 120 VAL A N 1
ATOM 956 C CA . VAL A 1 120 ? -10.730 11.987 9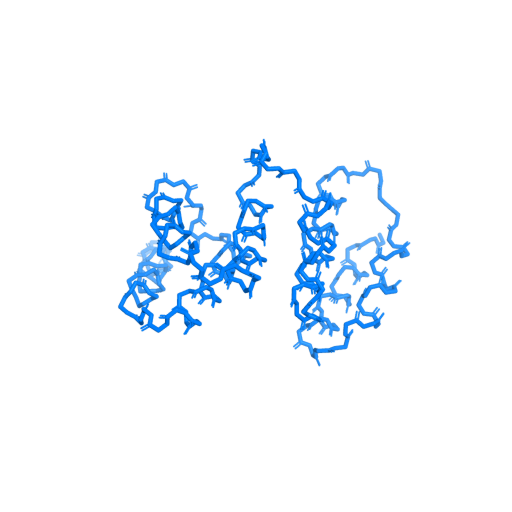.805 1.00 76.56 120 VAL A CA 1
ATOM 957 C C . VAL A 1 120 ? -9.977 13.108 9.076 1.00 76.56 120 VAL A C 1
ATOM 959 O O . VAL A 1 120 ? -8.778 13.040 8.813 1.00 76.56 120 VAL A O 1
ATOM 962 N N . ARG A 1 121 ? -10.708 14.162 8.689 1.00 63.59 121 ARG A N 1
ATOM 963 C CA . ARG A 1 121 ? -10.162 15.277 7.883 1.00 63.59 121 ARG A CA 1
ATOM 964 C C . ARG A 1 121 ? -9.101 16.108 8.612 1.00 63.59 121 ARG A C 1
ATOM 966 O O . ARG A 1 121 ? -8.229 16.677 7.960 1.00 63.59 121 ARG A O 1
ATOM 973 N N . SER A 1 122 ? -9.171 16.180 9.939 1.00 61.88 122 SER A N 1
ATOM 974 C CA . SER A 1 122 ? -8.248 16.980 10.751 1.00 61.88 122 SER A CA 1
ATOM 975 C C . SER A 1 122 ? -6.821 16.422 10.720 1.00 61.88 122 SER A C 1
ATOM 977 O O . SER A 1 122 ? -5.883 17.183 10.494 1.00 61.88 122 SER A O 1
ATOM 979 N N . SER A 1 123 ? -6.657 15.098 10.845 1.00 64.00 123 SER A N 1
ATOM 980 C CA . SER A 1 123 ? -5.345 14.437 10.762 1.00 64.00 123 SER A CA 1
ATOM 981 C C . SER A 1 123 ? -4.710 14.622 9.381 1.00 64.00 123 SER A C 1
ATOM 983 O O . SER A 1 123 ? -3.542 14.991 9.282 1.00 64.00 123 SER A O 1
ATOM 985 N N . PHE A 1 124 ? -5.507 14.511 8.310 1.00 61.81 124 PHE A N 1
ATOM 986 C CA . PHE A 1 124 ? -5.060 14.808 6.944 1.00 61.81 124 PHE A CA 1
ATOM 987 C C . PHE A 1 124 ? -4.523 16.245 6.799 1.00 61.81 124 PHE A C 1
ATOM 989 O O . PHE A 1 124 ? -3.442 16.449 6.250 1.00 61.81 124 PHE A O 1
ATOM 996 N N . HIS A 1 125 ? -5.243 17.255 7.302 1.00 60.81 125 HIS A N 1
ATOM 997 C CA . HIS A 1 125 ? -4.813 18.650 7.158 1.00 60.81 125 HIS A CA 1
ATOM 998 C C . HIS A 1 125 ? -3.496 18.942 7.890 1.00 60.81 125 HIS A C 1
ATOM 1000 O O . HIS A 1 125 ? -2.652 19.672 7.367 1.00 60.81 125 HIS A O 1
ATOM 1006 N N . ASN A 1 126 ? -3.286 18.349 9.064 1.00 65.94 126 ASN A N 1
ATOM 1007 C CA . ASN A 1 126 ? -2.064 18.539 9.847 1.00 65.94 126 ASN A CA 1
ATOM 1008 C C . ASN A 1 126 ? -0.829 17.969 9.136 1.00 65.94 126 ASN A C 1
ATOM 1010 O O . ASN A 1 126 ? 0.205 18.631 9.087 1.00 65.94 126 ASN A O 1
ATOM 1014 N N . ILE A 1 127 ? -0.958 16.798 8.509 1.00 65.62 127 ILE A N 1
ATOM 1015 C CA . ILE A 1 127 ? 0.137 16.170 7.757 1.00 65.62 127 ILE A CA 1
ATOM 1016 C C . ILE A 1 127 ? 0.514 17.024 6.538 1.00 65.62 127 ILE A C 1
ATOM 1018 O O . ILE A 1 127 ? 1.666 17.425 6.389 1.00 65.62 127 ILE A O 1
ATOM 1022 N N . PHE A 1 128 ? -0.459 17.387 5.696 1.00 61.78 128 PHE A N 1
ATOM 1023 C CA . PHE A 1 128 ? -0.172 18.125 4.458 1.00 61.78 128 PHE A CA 1
ATOM 1024 C C . PHE A 1 128 ? 0.195 19.599 4.678 1.00 61.78 128 PHE A C 1
ATOM 1026 O O . PHE A 1 128 ? 0.900 20.183 3.853 1.00 61.78 128 PHE A O 1
ATOM 1033 N N . SER A 1 129 ? -0.258 20.224 5.770 1.00 62.47 129 SER A N 1
ATOM 1034 C CA . SER A 1 129 ? 0.198 21.571 6.143 1.00 62.47 129 SER A CA 1
ATOM 1035 C C . SER A 1 129 ? 1.613 21.562 6.731 1.00 62.47 129 SER A C 1
ATOM 1037 O O . SER A 1 129 ? 2.373 22.495 6.468 1.00 62.47 129 SER A O 1
ATOM 1039 N N . GLY A 1 130 ? 1.999 20.499 7.446 1.00 58.84 130 GLY A N 1
ATOM 1040 C CA . GLY A 1 130 ? 3.371 20.271 7.907 1.00 58.84 130 GLY A CA 1
ATOM 1041 C C . GLY A 1 130 ? 4.364 20.123 6.751 1.00 58.84 130 GLY A C 1
ATOM 1042 O O . GLY A 1 130 ? 5.373 20.826 6.731 1.00 58.84 130 GLY A O 1
ATOM 1043 N N . SER A 1 131 ? 4.037 19.309 5.738 1.00 55.69 131 SER A N 1
ATOM 1044 C CA . SER A 1 131 ? 4.884 19.114 4.547 1.00 55.69 131 SER A CA 1
ATOM 1045 C C . SER A 1 131 ? 5.078 20.382 3.700 1.00 55.69 131 SER A C 1
ATOM 1047 O O . SER A 1 131 ? 6.083 20.501 3.007 1.00 55.69 131 SER A O 1
ATOM 1049 N N . ARG A 1 132 ? 4.153 21.356 3.739 1.00 51.78 132 ARG A N 1
ATOM 1050 C CA . ARG A 1 132 ? 4.331 22.640 3.025 1.00 51.78 132 ARG A CA 1
ATOM 1051 C C . ARG A 1 132 ? 5.340 23.564 3.704 1.00 51.78 132 ARG A C 1
ATOM 1053 O O . ARG A 1 132 ? 6.102 24.235 3.011 1.00 51.78 132 ARG A O 1
ATOM 1060 N N . LYS A 1 133 ? 5.385 23.586 5.039 1.00 50.84 133 LYS A N 1
ATOM 1061 C CA . LYS A 1 133 ? 6.312 24.468 5.769 1.00 50.84 133 LYS A CA 1
ATOM 1062 C C . LYS A 1 133 ? 7.779 24.098 5.529 1.00 50.84 133 LYS A C 1
ATOM 1064 O O . LYS A 1 133 ? 8.600 24.991 5.353 1.00 50.84 133 LYS A O 1
ATOM 1069 N N . SER A 1 134 ? 8.108 22.807 5.423 1.00 49.12 134 SER A N 1
ATOM 1070 C CA . SER A 1 134 ? 9.481 22.360 5.121 1.00 49.12 134 SER A CA 1
ATOM 1071 C C . SER A 1 134 ? 9.960 22.760 3.717 1.00 49.12 134 SER A C 1
ATOM 1073 O O . SER A 1 134 ? 11.155 22.978 3.509 1.00 49.12 134 SER A O 1
ATOM 1075 N N . THR A 1 135 ? 9.041 22.910 2.756 1.00 50.28 135 THR A N 1
ATOM 1076 C CA . THR A 1 135 ? 9.368 23.376 1.397 1.00 50.28 135 THR A CA 1
ATOM 1077 C C . THR A 1 135 ? 9.564 24.893 1.296 1.00 50.28 135 THR A C 1
ATOM 1079 O O . THR A 1 135 ? 10.301 25.355 0.430 1.00 50.28 135 THR A O 1
ATOM 1082 N N . GLU A 1 136 ? 8.965 25.682 2.194 1.00 49.06 136 GLU A N 1
ATOM 1083 C CA . GLU A 1 136 ? 9.152 27.143 2.226 1.00 49.06 136 GLU A CA 1
ATOM 1084 C C . GLU A 1 136 ? 10.459 27.540 2.938 1.00 49.06 136 GLU A C 1
ATOM 1086 O O . GLU A 1 136 ? 11.188 28.404 2.447 1.00 49.06 136 GLU A O 1
ATOM 1091 N N . ASP A 1 137 ? 10.842 26.844 4.014 1.00 46.91 137 ASP A N 1
ATOM 1092 C CA . ASP A 1 137 ? 12.095 27.120 4.742 1.00 46.91 137 ASP A CA 1
ATOM 1093 C C . ASP A 1 137 ? 13.366 26.808 3.928 1.00 46.91 137 ASP A C 1
ATOM 1095 O O . ASP A 1 137 ? 14.427 27.400 4.149 1.00 46.91 137 ASP A O 1
ATOM 1099 N N . THR A 1 138 ? 13.276 25.904 2.950 1.00 50.78 138 THR A N 1
ATOM 1100 C CA . THR A 1 138 ? 14.378 25.593 2.023 1.00 50.78 138 THR A CA 1
ATOM 1101 C C . THR A 1 138 ? 14.449 26.559 0.837 1.00 50.78 138 THR A C 1
ATOM 1103 O O . THR A 1 138 ? 15.538 26.787 0.306 1.00 50.78 138 THR A O 1
ATOM 1106 N N . ALA A 1 139 ? 13.335 27.199 0.466 1.00 49.84 139 ALA A N 1
ATOM 1107 C CA . ALA A 1 139 ? 13.293 28.244 -0.558 1.00 49.84 139 ALA A CA 1
ATOM 1108 C C . ALA A 1 139 ? 13.754 29.620 -0.034 1.00 49.84 139 ALA A C 1
ATOM 1110 O O . ALA A 1 139 ? 14.292 30.410 -0.804 1.00 49.84 139 ALA A O 1
ATOM 1111 N N . SER A 1 140 ? 13.624 29.889 1.271 1.00 50.75 140 SER A N 1
ATOM 1112 C CA . SER A 1 140 ? 14.068 31.143 1.909 1.00 50.75 140 SER A CA 1
ATOM 1113 C C . SER A 1 140 ? 15.561 31.201 2.285 1.00 50.75 140 SER A C 1
ATOM 1115 O O . SER A 1 140 ? 15.999 32.189 2.874 1.00 50.75 140 SER A O 1
ATOM 1117 N N . ARG A 1 141 ? 16.361 30.175 1.953 1.00 52.12 141 ARG A N 1
ATOM 1118 C CA . ARG A 1 141 ? 17.821 30.125 2.203 1.00 52.12 141 ARG A CA 1
ATOM 1119 C C . ARG A 1 141 ? 18.696 30.195 0.940 1.00 52.12 141 ARG A C 1
ATOM 1121 O O . ARG A 1 141 ? 19.874 29.843 1.010 1.00 52.12 141 ARG A O 1
ATOM 1128 N N . LYS A 1 142 ? 18.161 30.657 -0.192 1.00 41.62 142 LYS A N 1
ATOM 1129 C CA . LYS A 1 142 ? 18.955 31.000 -1.384 1.00 41.62 142 LYS A CA 1
ATOM 1130 C C . LYS A 1 142 ? 18.916 32.487 -1.683 1.00 41.62 142 LYS A C 1
ATOM 1132 O O . LYS A 1 142 ? 17.820 33.072 -1.570 1.00 41.62 142 LYS A O 1
#

Organism: Fasciola hepatica (NCBI:txid6192)

Sequence (142 aa):
MSGFEFIDAFQAYLLGNFQSALKVLQRIRSPDENTKFKIDVLTYRIYIAQKKYGIVLDEVPEDTESIELKLLRITALFFTNPSKRTRLIEELDDIMSGTLNPEDETALVLAATVYLNAGVRSSFHNIFSGSRKSTEDTASRK

InterPro domains:
  IPR006822 Coatomer, epsilon subunit [PF04733] (11-119)
  IPR006822 Coatomer, epsilon subunit [PTHR10805] (10-118)
  IPR011990 Tetratricopeptide-like helical domain superfamily [G3DSA:1.25.40.10] (5-139)

Radius of gyration: 16.13 Å; chains: 1; bounding box: 33×44×36 Å

Foldseek 3Di:
DLPVLQVVLVVCVVVVVLVVSLVSLVPRDDPDPVSVVSSVLSNLVSCVSVLVLVVLCVVQDCPDPDLSSVLSNLLSCCVVPVVCLVVSLVVLVVCLPPPDDLPPPSNLVSNLSSCVVVVVVVSNVVSVVVSVVVVVVVVVPD

Secondary structure (DSSP, 8-state):
-HHHHHHHHHHHHHTT-HHHHHHHHHH---S-HHHHHHHHHHHHHHHHHTT-HHHHHHHS-TT---HHHHHHHHHHHHHH-GGGHHHHHHHHHHHHHHT--TT-HHHHHHHHHHHHHHT-HHHHHHHHHHHHHHHHHHHTT-

pLDDT: mean 85.91, std 15.16, range [41.62, 98.31]